Protein AF-F9P4G0-F1 (afdb_monomer_lite)

pLDDT: mean 71.14, std 19.95, range [36.34, 93.62]

Secondary structure (DSSP, 8-state):
-------EEEEEEEEE-TTS-HHHHHHHTTT-SEEEGGGS-HHHHHHHHHHHHTTSEEEEEEEEE---------PPP-HHHHHT----TT---PPPPPP----------

Structure (mmCIF, N/CA/C/O backbone):
data_AF-F9P4G0-F1
#
_entry.id   AF-F9P4G0-F1
#
loop_
_atom_site.group_PDB
_atom_site.id
_atom_site.type_symbol
_atom_site.label_atom_id
_atom_site.label_alt_id
_atom_site.label_comp_id
_atom_site.label_asym_id
_atom_site.label_entity_id
_atom_site.label_seq_id
_atom_site.pdbx_PDB_ins_code
_atom_site.Cartn_x
_atom_site.Cartn_y
_atom_site.Cartn_z
_atom_site.occupancy
_atom_site.B_iso_or_equiv
_atom_site.auth_seq_id
_atom_site.auth_comp_id
_atom_site.auth_asym_id
_atom_site.auth_atom_id
_atom_site.pdbx_PDB_model_num
ATOM 1 N N . MET A 1 1 ? 27.314 -17.590 -6.520 1.00 56.41 1 MET A N 1
ATOM 2 C CA . MET A 1 1 ? 26.247 -17.030 -5.659 1.00 56.41 1 MET A CA 1
ATOM 3 C C . MET A 1 1 ? 24.962 -17.003 -6.478 1.00 56.41 1 MET A C 1
ATOM 5 O O . MET A 1 1 ? 25.015 -16.484 -7.586 1.00 56.41 1 MET A O 1
ATOM 9 N N . LEU A 1 2 ? 23.862 -17.610 -6.012 1.00 43.97 2 LEU A N 1
ATOM 10 C CA . LEU A 1 2 ? 22.581 -17.554 -6.733 1.00 43.97 2 LEU A CA 1
ATOM 11 C C . LEU A 1 2 ? 21.945 -16.159 -6.570 1.00 43.97 2 LEU A C 1
ATOM 13 O O . LEU A 1 2 ? 21.868 -15.673 -5.439 1.00 43.97 2 LEU A O 1
ATOM 17 N N . PRO A 1 3 ? 21.461 -15.520 -7.648 1.00 54.59 3 PRO A N 1
ATOM 18 C CA . PRO A 1 3 ? 20.664 -14.307 -7.528 1.00 54.59 3 PRO A CA 1
ATOM 19 C C . PRO A 1 3 ? 19.316 -14.646 -6.874 1.00 54.59 3 PRO A C 1
ATOM 21 O O . PRO A 1 3 ? 18.627 -15.576 -7.292 1.00 54.59 3 PRO A O 1
ATOM 24 N N . ARG A 1 4 ? 18.946 -13.906 -5.823 1.00 51.16 4 ARG A N 1
ATOM 25 C CA . ARG A 1 4 ? 17.651 -14.033 -5.136 1.00 51.16 4 ARG A CA 1
ATOM 26 C C . ARG A 1 4 ? 16.533 -13.567 -6.076 1.00 51.16 4 ARG A C 1
ATOM 28 O O . ARG A 1 4 ? 16.276 -12.377 -6.172 1.00 51.16 4 ARG A O 1
ATOM 35 N N . PHE A 1 5 ? 15.872 -14.505 -6.747 1.00 52.03 5 PHE A N 1
ATOM 36 C CA . PHE A 1 5 ? 14.731 -14.267 -7.644 1.00 52.03 5 PHE A CA 1
ATOM 37 C C . PHE A 1 5 ? 13.371 -14.293 -6.913 1.00 52.03 5 PHE A C 1
ATOM 39 O O . PHE A 1 5 ? 12.393 -14.818 -7.431 1.00 52.03 5 PHE A O 1
ATOM 46 N N . LEU A 1 6 ? 13.278 -13.704 -5.715 1.00 54.38 6 LEU A N 1
ATOM 47 C CA . LEU A 1 6 ? 11.979 -13.262 -5.191 1.00 54.38 6 LEU A CA 1
ATOM 48 C C . LEU A 1 6 ? 11.827 -11.780 -5.538 1.00 54.38 6 LEU A C 1
ATOM 50 O O . LEU A 1 6 ? 12.108 -10.917 -4.714 1.00 54.38 6 LEU A O 1
ATOM 54 N N . ASN A 1 7 ? 11.422 -11.491 -6.775 1.00 55.41 7 ASN A N 1
ATOM 55 C CA . ASN A 1 7 ? 11.121 -10.124 -7.224 1.00 55.41 7 ASN A CA 1
ATOM 56 C C . ASN A 1 7 ? 9.680 -9.707 -6.871 1.00 55.41 7 ASN A C 1
ATOM 58 O O . ASN A 1 7 ? 9.129 -8.784 -7.462 1.00 55.41 7 ASN A O 1
ATOM 62 N N . SER A 1 8 ? 9.031 -10.388 -5.927 1.00 58.72 8 SER A N 1
ATOM 63 C CA . SER A 1 8 ? 7.752 -9.930 -5.392 1.00 58.72 8 SER A CA 1
ATOM 64 C C . SER A 1 8 ? 8.032 -8.830 -4.374 1.00 58.72 8 SER A C 1
ATOM 66 O O . SER A 1 8 ? 8.632 -9.082 -3.328 1.00 58.72 8 SER A O 1
ATOM 68 N N . SER A 1 9 ? 7.619 -7.603 -4.686 1.00 67.56 9 SER A N 1
ATOM 69 C CA . SER A 1 9 ? 7.613 -6.527 -3.701 1.00 67.56 9 SER A CA 1
ATOM 70 C C . SER A 1 9 ? 6.357 -6.668 -2.863 1.00 67.56 9 SER A C 1
ATOM 72 O O . SER A 1 9 ? 5.244 -6.614 -3.392 1.00 67.56 9 SER A O 1
ATOM 74 N N . TYR A 1 10 ? 6.547 -6.875 -1.567 1.00 74.75 10 TYR A N 1
ATOM 75 C CA . TYR A 1 10 ? 5.460 -6.934 -0.604 1.00 74.75 10 TYR A CA 1
ATOM 76 C C . TYR A 1 10 ? 5.247 -5.542 -0.038 1.00 74.75 10 TYR A C 1
ATOM 78 O O . TYR A 1 10 ? 6.151 -4.984 0.583 1.00 74.75 10 TYR A O 1
ATOM 86 N N . ASP A 1 11 ? 4.052 -5.009 -0.240 1.00 86.62 11 ASP A N 1
ATOM 87 C CA . ASP A 1 11 ? 3.609 -3.796 0.429 1.00 86.62 11 ASP A CA 1
ATOM 88 C C . ASP A 1 11 ? 2.352 -4.086 1.253 1.00 86.62 11 ASP A C 1
ATOM 90 O O . ASP A 1 11 ? 1.709 -5.133 1.114 1.00 86.62 11 ASP A O 1
ATOM 94 N N . LYS A 1 12 ? 2.033 -3.175 2.166 1.00 91.06 12 LYS A N 1
ATOM 95 C CA . LYS A 1 12 ? 0.835 -3.247 2.995 1.00 91.06 12 LYS A CA 1
ATOM 96 C C . LYS A 1 12 ? -0.122 -2.153 2.552 1.00 91.06 12 LYS A C 1
ATOM 98 O O . LYS A 1 12 ? 0.245 -0.979 2.564 1.00 91.06 12 LYS A O 1
ATOM 103 N N . ILE A 1 13 ? -1.340 -2.539 2.207 1.00 92.75 13 ILE A N 1
ATOM 104 C CA . ILE A 1 13 ? -2.434 -1.609 1.950 1.00 92.75 13 ILE A CA 1
ATOM 105 C C . ILE A 1 13 ? -3.204 -1.415 3.243 1.00 92.75 13 ILE A C 1
ATOM 107 O O . ILE A 1 13 ? -3.543 -2.368 3.947 1.00 92.75 13 ILE A O 1
ATOM 111 N N . LEU A 1 14 ? -3.436 -0.156 3.572 1.00 93.62 14 LEU A N 1
ATOM 112 C CA . LEU A 1 14 ? -4.225 0.263 4.710 1.00 93.62 14 LEU A CA 1
ATOM 113 C C . LEU A 1 14 ? -5.624 0.599 4.215 1.00 93.62 14 LEU A C 1
ATOM 115 O O . LEU A 1 14 ? -5.764 1.274 3.198 1.00 93.62 14 LEU A O 1
ATOM 119 N N . HIS A 1 15 ? -6.632 0.183 4.970 1.00 93.19 15 HIS A N 1
ATOM 120 C CA . HIS A 1 15 ? -8.033 0.516 4.741 1.00 93.19 15 HIS A CA 1
ATOM 121 C C . HIS A 1 15 ? -8.581 1.213 5.984 1.00 93.19 15 HIS A C 1
ATOM 123 O O . HIS A 1 15 ? -8.455 0.688 7.099 1.00 93.19 15 HIS A O 1
ATOM 129 N N . ALA A 1 16 ? -9.170 2.394 5.806 1.00 91.44 16 ALA A N 1
ATOM 130 C CA . ALA A 1 16 ? -9.821 3.111 6.896 1.00 91.44 16 ALA A CA 1
ATOM 131 C C . ALA A 1 16 ? -11.088 2.360 7.338 1.00 91.44 16 ALA A C 1
ATOM 133 O O . ALA A 1 16 ? -11.914 1.992 6.505 1.00 91.44 16 ALA A O 1
ATOM 134 N N . GLN A 1 17 ? -11.254 2.138 8.644 1.00 91.44 17 GLN A N 1
ATOM 135 C CA . GLN A 1 17 ? -12.497 1.587 9.190 1.00 91.44 17 GLN A CA 1
ATOM 136 C C . GLN A 1 17 ? -13.420 2.710 9.685 1.00 91.44 17 GLN A C 1
ATOM 138 O O . GLN A 1 17 ? -12.930 3.777 10.061 1.00 91.44 17 GLN A O 1
ATOM 143 N N . PRO A 1 18 ? -14.746 2.481 9.769 1.00 86.25 18 PRO A N 1
ATOM 144 C CA . PRO A 1 18 ? -15.702 3.477 10.267 1.00 86.25 18 PRO A CA 1
ATOM 145 C C . PRO A 1 18 ? -15.438 3.934 11.707 1.00 86.25 18 PRO A C 1
ATOM 147 O O . PRO A 1 18 ? -15.910 4.984 12.121 1.00 86.25 18 PRO A O 1
ATOM 150 N N . SER A 1 19 ? -14.698 3.138 12.484 1.00 88.31 19 SER A N 1
ATOM 151 C CA . SER A 1 19 ? -14.303 3.458 13.856 1.00 88.31 19 SER A CA 1
ATOM 152 C C . SER A 1 19 ? -13.087 4.390 13.950 1.00 88.31 19 SER A C 1
ATOM 154 O O . SER A 1 19 ? -12.640 4.683 15.057 1.00 88.31 19 SER A O 1
ATOM 156 N N . LEU A 1 20 ? -12.500 4.802 12.821 1.00 89.44 20 LEU A N 1
ATOM 157 C CA . LEU A 1 20 ? -11.376 5.732 12.785 1.00 89.44 20 LEU A CA 1
ATOM 158 C C . LEU A 1 20 ? -11.870 7.178 12.915 1.00 89.44 20 LEU A C 1
ATOM 160 O O . LEU A 1 20 ? -12.766 7.601 12.188 1.00 89.44 20 LEU A O 1
ATOM 164 N N . ASN A 1 21 ? -11.240 7.952 13.800 1.00 90.81 21 ASN A N 1
ATOM 165 C CA . ASN A 1 21 ? -11.538 9.376 13.947 1.00 90.81 21 ASN A CA 1
ATOM 166 C C . ASN A 1 21 ? -11.272 10.146 12.645 1.00 90.81 21 ASN A C 1
ATOM 168 O O . ASN A 1 21 ? -10.299 9.871 11.943 1.00 90.81 21 ASN A O 1
ATOM 172 N N . GLU A 1 22 ? -12.084 11.168 12.369 1.00 89.50 22 GLU A N 1
ATOM 173 C CA . GLU A 1 22 ? -11.969 11.968 11.142 1.00 89.50 22 GLU A CA 1
ATOM 174 C C . GLU A 1 22 ? -10.614 12.676 11.010 1.00 89.50 22 GLU A C 1
ATOM 176 O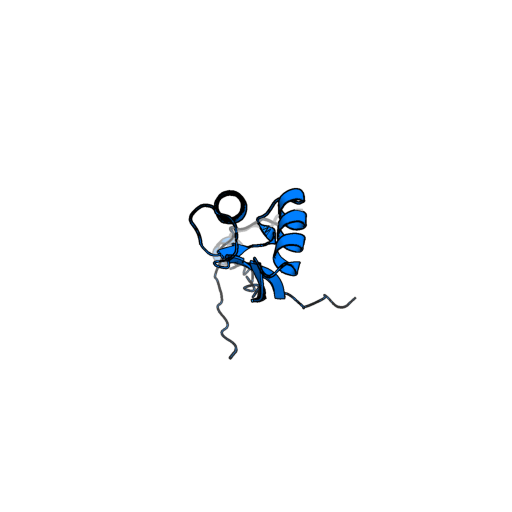 O . GLU A 1 22 ? -10.044 12.688 9.922 1.00 89.50 22 GLU A O 1
ATOM 181 N N . GLU A 1 23 ? -10.047 13.188 12.107 1.00 91.25 23 GLU A N 1
ATOM 182 C CA . GLU A 1 23 ? -8.711 13.807 12.111 1.00 91.25 23 GLU A CA 1
ATOM 183 C C . GLU A 1 23 ? -7.620 12.820 11.673 1.00 91.25 23 GLU A C 1
ATOM 185 O O . GLU A 1 23 ? -6.774 13.134 10.835 1.00 91.25 23 GLU A O 1
ATOM 190 N N . ASP A 1 24 ? -7.663 11.598 12.209 1.00 90.25 24 ASP A N 1
ATOM 191 C CA . ASP A 1 24 ? -6.709 10.543 11.872 1.00 90.25 24 ASP A CA 1
ATOM 192 C C . ASP A 1 24 ? -6.929 10.035 10.447 1.00 90.25 24 ASP A C 1
ATOM 194 O O . ASP A 1 24 ? -5.961 9.744 9.741 1.00 90.25 24 ASP A O 1
ATOM 198 N N . ARG A 1 25 ? -8.186 9.983 9.997 1.00 90.94 25 ARG A N 1
ATOM 199 C CA . ARG A 1 25 ? -8.539 9.636 8.621 1.00 90.94 25 ARG A CA 1
ATOM 200 C C . ARG A 1 25 ? -7.961 10.650 7.636 1.00 90.94 25 ARG A C 1
ATOM 202 O O . ARG A 1 25 ? -7.266 10.246 6.710 1.00 90.94 25 ARG A O 1
ATOM 209 N N . LEU A 1 26 ? -8.170 11.944 7.866 1.00 91.69 26 LEU A N 1
ATOM 210 C CA . LEU A 1 26 ? -7.615 13.020 7.039 1.00 91.69 26 LEU A CA 1
ATOM 211 C C . LEU A 1 26 ? -6.083 13.028 7.054 1.00 91.69 26 LEU A C 1
ATOM 213 O O . LEU A 1 26 ? -5.461 13.233 6.016 1.00 91.69 26 LEU A O 1
ATOM 217 N N . LEU A 1 27 ? -5.461 12.760 8.202 1.00 91.44 27 LEU A N 1
ATOM 218 C CA . LEU A 1 27 ? -4.004 12.745 8.317 1.00 91.44 27 LEU A CA 1
ATOM 219 C C . LEU A 1 27 ? -3.358 11.558 7.583 1.00 91.44 27 LEU A C 1
ATOM 221 O O . LEU A 1 27 ? -2.295 11.707 6.986 1.00 91.44 27 LEU A O 1
ATOM 225 N N . ILE A 1 28 ? -3.965 10.370 7.661 1.00 90.00 28 ILE A N 1
ATOM 226 C CA . ILE A 1 28 ? -3.376 9.122 7.147 1.00 90.00 28 ILE A CA 1
ATOM 227 C C . ILE A 1 28 ? -3.797 8.861 5.698 1.00 90.00 28 ILE A C 1
ATOM 229 O O . ILE A 1 28 ? -2.976 8.421 4.892 1.00 90.00 28 ILE A O 1
ATOM 233 N N . PHE A 1 29 ? -5.060 9.130 5.373 1.00 91.12 29 PHE A N 1
ATOM 234 C CA . PHE A 1 29 ? -5.672 8.806 4.087 1.00 91.12 29 PHE A CA 1
ATOM 235 C C . PHE A 1 29 ? -6.093 10.048 3.284 1.00 91.12 29 PHE A C 1
ATOM 237 O O . PHE A 1 29 ? -6.304 9.959 2.078 1.00 91.12 29 PHE A O 1
ATOM 244 N N . GLY A 1 30 ? -6.195 11.228 3.901 1.00 88.69 30 GLY A N 1
ATOM 245 C CA . GLY A 1 30 ? -6.654 12.434 3.211 1.00 88.69 30 GLY A CA 1
ATOM 246 C C . GLY A 1 30 ? -8.075 12.259 2.677 1.00 88.69 30 GLY A C 1
ATOM 247 O O . GLY A 1 30 ? -9.012 12.084 3.451 1.00 88.69 30 GLY A O 1
ATOM 248 N N . ASN A 1 31 ? -8.213 12.295 1.350 1.00 87.19 31 ASN A N 1
ATOM 249 C CA . ASN A 1 31 ? -9.492 12.137 0.648 1.00 87.19 31 ASN A CA 1
ATOM 250 C C . ASN A 1 31 ? -9.685 10.747 0.017 1.00 87.19 31 ASN A C 1
ATOM 252 O O . ASN A 1 31 ? -10.678 10.537 -0.677 1.00 87.19 31 ASN A O 1
ATOM 256 N N . VAL A 1 32 ? -8.737 9.824 0.193 1.00 87.94 32 VAL A N 1
ATOM 257 C CA . VAL A 1 32 ? -8.856 8.443 -0.296 1.00 87.94 32 VAL A CA 1
ATOM 258 C C . VAL A 1 32 ? -9.232 7.507 0.850 1.00 87.94 32 VAL A C 1
ATOM 260 O O . VAL A 1 32 ? -9.041 7.841 2.012 1.00 87.94 32 VAL A O 1
ATOM 263 N N . ASP A 1 33 ? -9.783 6.334 0.544 1.00 84.62 33 ASP A N 1
ATOM 264 C CA . ASP A 1 33 ? -10.147 5.340 1.570 1.00 84.62 33 ASP A CA 1
ATOM 265 C C . ASP A 1 33 ? -9.036 4.306 1.819 1.00 84.62 33 ASP A C 1
ATOM 267 O O . ASP A 1 33 ? -9.072 3.554 2.798 1.00 84.62 33 ASP A O 1
ATOM 271 N N . GLN A 1 34 ? -8.032 4.282 0.937 1.00 90.12 34 GLN A N 1
ATOM 272 C CA . GLN A 1 34 ? -6.914 3.348 0.965 1.00 90.12 34 GLN A CA 1
ATOM 273 C C . GLN A 1 34 ? -5.587 4.070 0.777 1.00 90.12 34 GLN A C 1
ATOM 275 O O . GLN A 1 34 ? -5.495 5.030 0.016 1.00 90.12 34 GLN A O 1
ATOM 280 N N . GLN A 1 35 ? -4.554 3.582 1.457 1.00 91.94 35 GLN A N 1
ATOM 281 C CA . GLN A 1 35 ? -3.216 4.166 1.417 1.00 91.94 35 GLN A CA 1
ATOM 282 C C . GLN A 1 35 ? -2.161 3.064 1.534 1.00 91.94 35 GLN A C 1
ATOM 284 O O . GLN A 1 35 ? -2.306 2.125 2.320 1.00 91.94 35 GLN A O 1
ATOM 289 N N . HIS A 1 36 ? -1.065 3.198 0.791 1.00 91.88 36 HIS A N 1
ATOM 290 C CA . HIS A 1 36 ? 0.100 2.332 0.949 1.00 91.88 36 HIS A CA 1
ATOM 291 C C . HIS A 1 36 ? 0.865 2.673 2.231 1.00 91.88 36 HIS A C 1
ATOM 293 O O . HIS A 1 36 ? 1.187 3.831 2.495 1.00 91.88 36 HIS A O 1
ATOM 299 N N . PHE A 1 37 ? 1.231 1.655 3.009 1.00 89.81 37 PHE A N 1
ATOM 300 C CA . PHE A 1 37 ? 2.045 1.831 4.212 1.00 89.81 37 PHE A CA 1
ATOM 301 C C . PHE A 1 37 ? 3.436 2.390 3.888 1.00 89.81 37 PHE A C 1
ATOM 303 O O . PHE A 1 37 ? 3.970 3.196 4.648 1.00 89.81 37 PHE A O 1
ATOM 310 N N . SER A 1 38 ? 4.006 1.992 2.746 1.00 87.62 38 SER A N 1
ATOM 311 C CA . SER A 1 38 ? 5.292 2.489 2.248 1.00 87.62 38 SER A CA 1
ATOM 312 C C . SER A 1 38 ? 5.292 3.987 1.918 1.00 87.62 38 SER A C 1
ATOM 314 O O . SER A 1 38 ? 6.352 4.610 1.951 1.00 87.62 38 SER A O 1
ATOM 316 N N . SER A 1 39 ? 4.125 4.577 1.641 1.00 89.19 39 SER A N 1
ATOM 317 C CA . SER A 1 39 ? 3.978 6.007 1.345 1.00 89.19 39 SER A CA 1
ATOM 318 C C . SER A 1 39 ? 3.930 6.890 2.595 1.00 89.19 39 SER A C 1
ATOM 320 O O . SER A 1 39 ? 4.015 8.109 2.473 1.00 89.19 39 SER A O 1
ATOM 322 N N . LEU A 1 40 ? 3.782 6.305 3.787 1.00 90.69 40 LEU A N 1
ATOM 323 C CA . LEU A 1 40 ? 3.681 7.046 5.042 1.00 90.69 40 LEU A CA 1
ATOM 324 C C . LEU A 1 40 ? 5.049 7.315 5.665 1.00 90.69 40 LEU A C 1
ATOM 326 O O . LEU A 1 40 ? 5.940 6.464 5.637 1.00 90.69 40 LEU A O 1
ATOM 330 N N . ASP A 1 41 ? 5.166 8.459 6.337 1.00 91.88 41 ASP A N 1
ATOM 331 C CA . ASP A 1 41 ? 6.332 8.787 7.154 1.00 91.88 41 ASP A CA 1
ATOM 332 C C . ASP A 1 41 ? 6.455 7.881 8.384 1.00 91.88 41 ASP A C 1
ATOM 334 O O . ASP A 1 41 ? 5.471 7.328 8.878 1.00 91.88 41 ASP A O 1
ATOM 338 N N . LYS A 1 42 ? 7.666 7.752 8.936 1.00 90.44 42 LYS A N 1
ATOM 339 C CA . LYS A 1 42 ? 7.947 6.823 10.052 1.00 90.44 42 LYS A CA 1
ATOM 340 C C . LYS A 1 42 ? 7.076 7.063 11.290 1.00 90.44 42 LYS A C 1
ATOM 342 O O . LYS A 1 42 ? 6.681 6.106 11.957 1.00 90.44 42 LYS A O 1
ATOM 347 N N . GLU A 1 43 ? 6.761 8.318 11.596 1.00 91.25 43 GLU A N 1
ATOM 348 C CA . GLU A 1 43 ? 5.881 8.667 12.717 1.00 91.25 43 GLU A CA 1
ATOM 349 C C . GLU A 1 43 ? 4.439 8.203 12.465 1.00 91.25 43 GLU A C 1
ATOM 351 O O . GLU A 1 43 ? 3.813 7.578 13.328 1.00 91.25 43 GLU A O 1
ATOM 356 N N . LEU A 1 44 ? 3.938 8.423 11.246 1.00 91.12 44 LEU A N 1
ATOM 357 C CA . LEU A 1 44 ? 2.619 7.959 10.819 1.00 91.12 44 LEU A CA 1
ATOM 358 C C . LEU A 1 44 ? 2.554 6.435 10.756 1.00 91.12 44 LEU A C 1
ATOM 360 O O . LEU A 1 44 ? 1.569 5.856 11.204 1.00 91.12 44 LEU A O 1
ATOM 364 N N . GLN A 1 45 ? 3.615 5.770 10.301 1.00 92.00 45 GLN A N 1
ATOM 365 C CA . GLN A 1 45 ? 3.717 4.312 10.317 1.00 92.00 45 GLN A CA 1
ATOM 366 C C . GLN A 1 45 ? 3.536 3.756 11.736 1.00 92.00 45 GLN A C 1
ATOM 368 O O . GLN A 1 45 ? 2.751 2.827 11.939 1.00 92.00 45 GLN A O 1
ATOM 373 N N . ALA A 1 46 ? 4.195 4.344 12.740 1.00 92.56 46 ALA A N 1
ATOM 374 C CA . ALA A 1 46 ? 4.028 3.933 14.134 1.00 92.56 46 ALA A CA 1
ATOM 375 C C . ALA A 1 46 ? 2.586 4.147 14.631 1.00 92.56 46 ALA A C 1
ATOM 377 O O . ALA A 1 46 ? 2.011 3.263 15.278 1.00 92.56 46 ALA A O 1
ATOM 378 N N . LYS A 1 47 ? 1.973 5.288 14.284 1.00 92.19 47 LYS A N 1
ATOM 379 C CA . LYS A 1 47 ? 0.579 5.602 14.631 1.00 92.19 47 LYS A CA 1
ATOM 380 C C . LYS A 1 47 ? -0.401 4.614 13.994 1.00 92.19 47 LYS A C 1
ATOM 382 O O . LYS A 1 47 ? -1.243 4.058 14.698 1.00 92.19 47 LYS A O 1
ATOM 387 N N . VAL A 1 48 ? -0.243 4.324 12.705 1.00 92.31 48 VAL A N 1
ATOM 388 C CA . VAL A 1 48 ? -1.050 3.341 11.971 1.00 92.31 48 VAL A CA 1
ATOM 389 C C . VAL A 1 48 ? -0.928 1.959 12.592 1.00 92.31 48 VAL A C 1
ATOM 391 O O . VAL A 1 48 ? -1.941 1.291 12.776 1.00 92.31 48 VAL A O 1
ATOM 394 N N . MET A 1 49 ? 0.274 1.521 12.975 1.00 92.88 49 MET A N 1
ATOM 395 C CA . MET A 1 49 ? 0.441 0.221 13.634 1.00 92.88 49 MET A CA 1
ATOM 396 C C . MET A 1 49 ? -0.317 0.148 14.965 1.00 92.88 49 MET A C 1
ATOM 398 O O . MET A 1 49 ? -0.883 -0.897 15.289 1.00 92.88 49 MET A O 1
ATOM 402 N N . ARG A 1 50 ? -0.388 1.251 15.722 1.00 92.62 50 ARG A N 1
ATOM 403 C CA . ARG A 1 50 ? -1.206 1.330 16.941 1.00 92.62 50 ARG A CA 1
ATOM 404 C C . ARG A 1 50 ? -2.704 1.272 16.629 1.00 92.62 50 ARG A C 1
ATOM 406 O O . ARG A 1 50 ? -3.408 0.492 17.261 1.00 92.62 50 ARG A O 1
ATOM 413 N N . LEU A 1 51 ? -3.166 2.033 15.639 1.00 92.25 51 LEU A N 1
ATOM 414 C CA . LEU A 1 51 ? -4.573 2.065 15.213 1.00 92.25 51 LEU A CA 1
ATOM 415 C C . LEU A 1 51 ? -5.033 0.725 14.620 1.00 92.25 51 LEU A C 1
ATOM 417 O O . LEU A 1 51 ? -6.154 0.288 14.860 1.00 92.25 51 LEU A O 1
ATOM 421 N N . THR A 1 52 ? -4.137 0.024 13.925 1.00 91.88 52 THR A N 1
ATOM 422 C CA . THR A 1 52 ? -4.380 -1.329 13.403 1.00 91.88 52 THR A CA 1
ATOM 423 C C . THR A 1 52 ? -4.608 -2.317 14.547 1.00 91.88 52 THR A C 1
ATOM 425 O O . THR A 1 52 ? -5.542 -3.110 14.506 1.00 91.88 52 THR A O 1
ATOM 428 N N . ARG A 1 53 ? -3.810 -2.239 15.624 1.00 90.25 53 ARG A N 1
ATOM 429 C CA . ARG A 1 53 ? -4.008 -3.072 16.828 1.00 90.25 53 ARG A CA 1
ATOM 430 C C . ARG A 1 53 ? -5.321 -2.772 17.553 1.00 90.25 53 ARG A C 1
ATOM 432 O O . ARG A 1 53 ? -5.855 -3.654 18.211 1.00 90.25 53 ARG A O 1
ATOM 439 N N . GLN A 1 54 ? -5.816 -1.543 17.441 1.00 90.56 54 GLN A N 1
ATOM 440 C CA . GLN A 1 54 ? -7.107 -1.118 17.990 1.00 90.56 54 GLN A CA 1
ATOM 441 C C . GLN A 1 54 ? -8.291 -1.493 17.082 1.00 90.56 54 GLN A C 1
ATOM 443 O O . GLN A 1 54 ? -9.434 -1.282 17.470 1.00 90.56 54 GLN A O 1
ATOM 448 N N . GLY A 1 55 ? -8.036 -2.035 15.885 1.00 89.88 55 GLY A N 1
ATOM 449 C CA . GLY A 1 55 ? -9.069 -2.385 14.906 1.00 89.88 55 GLY A CA 1
ATOM 450 C C . GLY A 1 55 ? -9.619 -1.200 14.106 1.00 89.88 55 GLY A C 1
ATOM 451 O O . GLY A 1 55 ? -10.520 -1.390 13.299 1.00 89.88 55 GLY A O 1
ATOM 452 N N . ALA A 1 56 ? -9.072 0.008 14.282 1.00 91.06 56 ALA A N 1
ATOM 453 C CA . ALA A 1 56 ? -9.513 1.209 13.565 1.00 91.06 56 ALA A CA 1
ATOM 454 C C . ALA A 1 56 ? -8.958 1.310 12.133 1.00 91.06 56 ALA A C 1
ATOM 456 O O . ALA A 1 56 ? -9.425 2.118 11.334 1.00 91.06 56 ALA A O 1
ATOM 457 N N . ILE A 1 57 ? -7.953 0.501 11.802 1.00 92.62 57 ILE A N 1
ATOM 458 C CA . ILE A 1 57 ? -7.402 0.384 10.451 1.00 92.62 57 ILE A CA 1
ATOM 459 C C . ILE A 1 57 ? -7.260 -1.097 10.137 1.00 92.62 57 ILE A C 1
ATOM 461 O O . ILE A 1 57 ? -6.723 -1.858 10.944 1.00 92.62 57 ILE A O 1
ATOM 465 N N . GLN A 1 58 ? -7.717 -1.502 8.957 1.00 93.00 58 GLN A N 1
ATOM 466 C CA . GLN A 1 58 ? -7.474 -2.842 8.447 1.00 93.00 58 GLN A CA 1
ATOM 467 C C . GLN A 1 58 ? -6.225 -2.840 7.572 1.00 93.00 58 GLN A C 1
ATOM 469 O O . GLN A 1 58 ? -6.012 -1.937 6.765 1.00 93.00 58 GLN A O 1
ATOM 474 N N . LEU A 1 59 ? -5.393 -3.862 7.752 1.00 92.31 59 LEU A N 1
ATOM 475 C CA . LEU A 1 59 ? -4.141 -4.018 7.032 1.00 92.31 59 LEU A CA 1
ATOM 476 C C . LEU A 1 59 ? -4.212 -5.246 6.132 1.00 92.31 59 LEU A C 1
ATOM 478 O O . LEU A 1 59 ? -4.459 -6.355 6.605 1.00 92.31 59 LEU A O 1
ATOM 482 N N . GLU A 1 60 ? -3.954 -5.041 4.850 1.00 91.44 60 GLU A N 1
ATOM 483 C CA . GLU A 1 60 ? -3.921 -6.079 3.830 1.00 91.44 60 GLU A CA 1
ATOM 484 C C . GLU A 1 60 ? -2.513 -6.196 3.246 1.00 91.44 60 GLU A C 1
ATOM 486 O O . GLU A 1 60 ? -1.825 -5.199 3.029 1.00 91.44 60 GLU A O 1
ATOM 491 N N . TYR A 1 61 ? -2.064 -7.426 3.007 1.00 89.69 61 TYR A N 1
ATOM 492 C CA . TYR A 1 61 ? -0.768 -7.684 2.391 1.00 89.69 61 TYR A CA 1
ATOM 493 C C . TYR A 1 61 ? -0.946 -7.843 0.887 1.00 89.69 61 TYR A C 1
ATOM 495 O O . TYR A 1 61 ? -1.557 -8.813 0.442 1.00 89.69 61 TYR A O 1
ATOM 503 N N . GLN A 1 62 ? -0.363 -6.929 0.114 1.00 84.00 62 GLN A N 1
ATOM 504 C CA . GLN A 1 62 ? -0.391 -6.991 -1.339 1.00 84.00 62 GLN A CA 1
ATOM 505 C C . GLN A 1 62 ? 0.993 -7.353 -1.874 1.00 84.00 62 GLN A C 1
ATOM 507 O O . GLN A 1 62 ? 1.991 -6.672 -1.628 1.00 84.00 62 GLN A O 1
ATOM 512 N N . ALA A 1 63 ? 1.048 -8.450 -2.625 1.00 80.69 63 ALA A N 1
ATOM 513 C CA . ALA A 1 63 ? 2.225 -8.815 -3.392 1.00 80.69 63 ALA A CA 1
ATOM 514 C C . ALA A 1 63 ? 2.108 -8.208 -4.791 1.00 80.69 63 ALA A C 1
ATOM 516 O O . ALA A 1 63 ? 1.167 -8.499 -5.529 1.00 80.69 63 ALA A O 1
ATOM 517 N N . THR A 1 64 ? 3.086 -7.390 -5.161 1.00 70.50 64 THR A N 1
ATOM 518 C CA . THR A 1 64 ? 3.216 -6.879 -6.526 1.00 70.50 64 THR A CA 1
ATOM 519 C C . THR A 1 64 ? 4.343 -7.639 -7.201 1.00 70.50 64 THR A C 1
ATOM 521 O O . THR A 1 64 ? 5.489 -7.607 -6.742 1.00 70.50 64 THR A O 1
ATOM 524 N N . ASP A 1 65 ? 4.019 -8.357 -8.272 1.00 68.38 65 ASP A N 1
ATOM 525 C CA . ASP A 1 65 ? 5.020 -9.050 -9.074 1.00 68.38 65 ASP A CA 1
ATOM 526 C C . ASP A 1 65 ? 5.821 -8.018 -9.872 1.00 68.38 65 ASP A C 1
A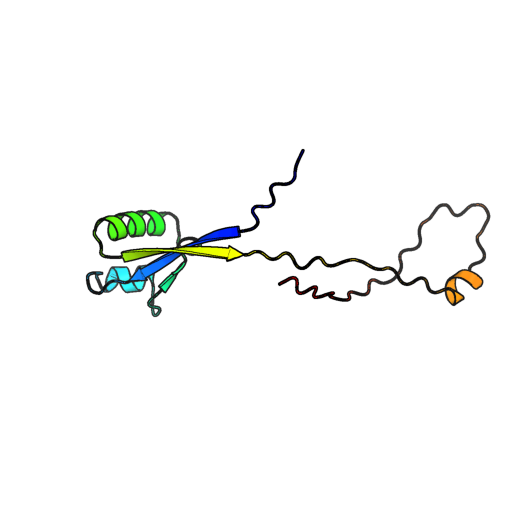TOM 528 O O . ASP A 1 65 ? 5.304 -7.400 -10.807 1.00 68.38 65 ASP A O 1
ATOM 532 N N . GLN A 1 66 ? 7.088 -7.804 -9.507 1.00 59.28 66 GLN A N 1
ATOM 533 C CA . GLN A 1 66 ? 7.995 -7.032 -10.348 1.00 59.28 66 GLN A CA 1
ATOM 534 C C . GLN A 1 66 ? 8.463 -7.936 -11.488 1.00 59.28 66 GLN A C 1
ATOM 536 O O . GLN A 1 66 ? 9.593 -8.439 -11.506 1.00 59.28 66 GLN A O 1
ATOM 541 N N . LYS A 1 67 ? 7.585 -8.137 -12.475 1.00 62.91 67 LYS A N 1
ATOM 542 C CA . LYS A 1 67 ? 7.971 -8.727 -13.756 1.00 62.91 67 LYS A CA 1
ATOM 543 C C . LYS A 1 67 ? 8.972 -7.787 -14.417 1.00 62.91 67 LYS A C 1
ATOM 545 O O . LYS A 1 67 ? 8.602 -6.827 -15.088 1.00 62.91 67 LYS A O 1
ATOM 550 N N . HIS A 1 68 ? 10.261 -8.051 -14.226 1.00 56.78 68 HIS A N 1
ATOM 551 C CA . HIS A 1 68 ? 11.298 -7.399 -15.010 1.00 56.78 68 HIS A CA 1
ATOM 552 C C . HIS A 1 68 ? 11.099 -7.798 -16.476 1.00 56.78 68 HIS A C 1
ATOM 554 O O . HIS A 1 68 ? 11.419 -8.922 -16.869 1.00 56.78 68 HIS A O 1
ATOM 560 N N . ILE A 1 69 ? 10.585 -6.877 -17.296 1.00 58.09 69 ILE A N 1
ATOM 561 C CA . ILE A 1 69 ? 10.619 -7.023 -18.751 1.00 58.09 69 ILE A CA 1
ATOM 562 C C . ILE A 1 69 ? 12.096 -7.101 -19.141 1.00 58.09 69 ILE A C 1
ATOM 564 O O . ILE A 1 69 ? 12.841 -6.122 -19.033 1.00 58.09 69 ILE A O 1
ATOM 568 N N . LYS A 1 70 ? 12.539 -8.285 -19.574 1.00 56.28 70 LYS A N 1
ATOM 569 C CA . LYS A 1 70 ? 13.902 -8.491 -20.064 1.00 56.28 70 LYS A CA 1
ATOM 570 C C . LYS A 1 70 ? 14.071 -7.684 -21.351 1.00 56.28 70 LYS A C 1
ATOM 572 O O . LYS A 1 70 ? 13.640 -8.097 -22.421 1.00 56.28 70 LYS A O 1
ATOM 577 N N . THR A 1 71 ? 14.688 -6.511 -21.245 1.00 54.19 71 THR A N 1
ATOM 578 C CA . THR A 1 71 ? 15.080 -5.729 -22.421 1.00 54.19 71 THR A CA 1
ATOM 579 C C . THR A 1 71 ? 16.392 -6.289 -22.953 1.00 54.19 71 THR A C 1
ATOM 581 O O . THR A 1 71 ? 17.452 -6.073 -22.367 1.00 54.19 71 THR A O 1
ATOM 584 N N . GLU A 1 72 ? 16.333 -7.027 -24.05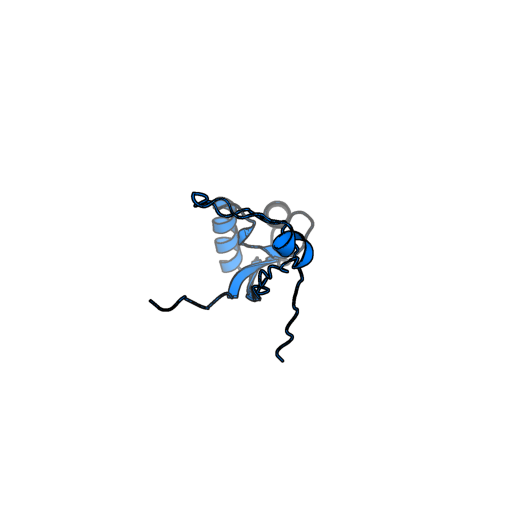5 1.00 57.00 72 GLU A N 1
ATOM 585 C CA . GLU A 1 72 ? 17.525 -7.533 -24.730 1.00 57.00 72 GLU A CA 1
ATOM 586 C C . GLU A 1 72 ? 18.080 -6.466 -25.688 1.00 57.00 72 GLU A C 1
ATOM 588 O O . GLU A 1 72 ? 17.351 -5.894 -26.501 1.00 57.00 72 GLU A O 1
ATOM 593 N N . LYS A 1 73 ? 19.377 -6.152 -25.571 1.00 48.91 73 LYS A N 1
ATOM 594 C CA . LYS A 1 73 ? 20.054 -5.162 -26.420 1.00 48.91 73 LYS A CA 1
ATOM 595 C C . LYS A 1 73 ? 20.607 -5.857 -27.659 1.00 48.91 73 LYS A C 1
ATOM 597 O O . LYS A 1 73 ? 21.565 -6.614 -27.553 1.00 48.91 73 LYS A O 1
ATOM 602 N N . TRP A 1 74 ? 20.048 -5.549 -28.824 1.00 49.88 74 TRP A N 1
ATOM 603 C CA . TRP A 1 74 ? 20.543 -6.052 -30.104 1.00 49.88 74 TRP A CA 1
ATOM 604 C C . TRP A 1 74 ? 21.274 -4.947 -30.864 1.00 49.88 74 TRP A C 1
ATOM 606 O O . TRP A 1 74 ? 20.777 -3.827 -30.983 1.00 49.88 74 TRP A O 1
ATOM 616 N N . TYR A 1 75 ? 22.450 -5.274 -31.398 1.00 60.69 75 T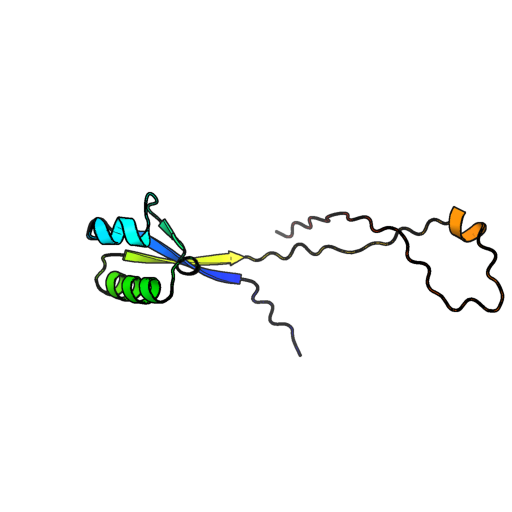YR A N 1
ATOM 617 C CA . TYR A 1 75 ? 23.187 -4.413 -32.319 1.00 60.69 75 TYR A CA 1
ATOM 618 C C . TYR A 1 75 ? 22.946 -4.919 -33.740 1.00 60.69 75 TYR A C 1
ATOM 620 O O . TYR A 1 75 ? 23.283 -6.060 -34.051 1.00 60.69 75 TYR A O 1
ATOM 628 N N . ARG A 1 76 ? 22.361 -4.086 -34.608 1.00 55.75 76 ARG A N 1
ATOM 629 C CA . ARG A 1 76 ? 22.308 -4.381 -36.042 1.00 55.75 76 ARG A CA 1
ATOM 630 C C . ARG A 1 76 ? 23.590 -3.866 -36.678 1.00 55.75 76 ARG A C 1
ATOM 632 O O . ARG A 1 76 ? 23.888 -2.678 -36.597 1.00 55.75 76 ARG A O 1
ATOM 639 N N . VAL A 1 77 ? 24.343 -4.778 -37.274 1.00 58.62 77 VAL A N 1
ATOM 640 C CA . VAL A 1 77 ? 25.555 -4.453 -38.015 1.00 58.62 77 VAL A CA 1
ATOM 641 C C . VAL A 1 77 ? 25.150 -3.917 -39.386 1.00 58.62 77 VAL A C 1
ATOM 643 O O . VAL A 1 77 ? 24.454 -4.598 -40.139 1.00 58.62 77 VAL A O 1
ATOM 646 N N . ASP A 1 78 ? 25.554 -2.687 -39.688 1.00 67.06 78 ASP A N 1
ATOM 647 C CA . ASP A 1 78 ? 25.438 -2.120 -41.028 1.00 67.06 78 ASP A CA 1
ATOM 648 C C . ASP A 1 78 ? 26.636 -2.589 -41.868 1.00 67.06 78 ASP A C 1
ATOM 650 O O . ASP A 1 78 ? 27.778 -2.165 -41.663 1.00 67.06 78 ASP A O 1
ATOM 654 N N . HIS A 1 79 ? 26.376 -3.541 -42.763 1.00 60.56 79 HIS A N 1
ATOM 655 C CA . HIS A 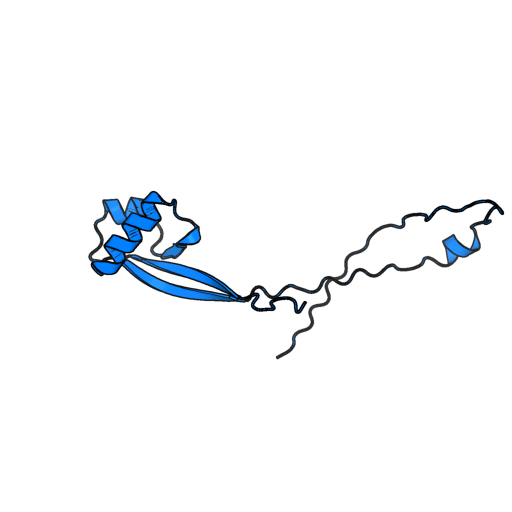1 79 ? 27.402 -4.169 -43.591 1.00 60.56 79 HIS A CA 1
ATOM 656 C C . HIS A 1 79 ? 27.936 -3.243 -44.692 1.00 60.56 79 HIS A C 1
ATOM 658 O O . HIS A 1 79 ? 29.081 -3.419 -45.109 1.00 60.56 79 HIS A O 1
ATOM 664 N N . GLU A 1 80 ? 27.168 -2.239 -45.126 1.00 62.59 80 GLU A N 1
ATOM 665 C CA . GLU A 1 80 ? 27.619 -1.290 -46.152 1.00 62.59 80 GLU A CA 1
ATOM 666 C C . GLU A 1 80 ? 28.676 -0.340 -45.583 1.00 62.59 80 GLU A C 1
ATOM 668 O O . GLU A 1 80 ? 29.719 -0.110 -46.199 1.00 62.59 80 GLU A O 1
ATOM 673 N N . VAL A 1 81 ? 28.467 0.114 -44.343 1.00 61.53 81 VAL A N 1
ATOM 674 C CA . VAL A 1 81 ? 29.441 0.929 -43.603 1.00 61.53 81 VAL A CA 1
ATOM 675 C C . VAL A 1 81 ? 30.718 0.134 -43.309 1.00 61.53 81 VAL A C 1
ATOM 677 O O . VAL A 1 81 ? 31.816 0.682 -43.393 1.00 61.53 81 VAL A O 1
ATOM 680 N N . LEU A 1 82 ? 30.612 -1.164 -43.002 1.00 57.81 82 LEU A N 1
ATOM 681 C CA . LEU A 1 82 ? 31.780 -2.026 -42.781 1.00 57.81 82 LEU A CA 1
ATOM 682 C C . LEU A 1 82 ? 32.636 -2.221 -44.037 1.00 57.81 82 LEU A C 1
ATOM 684 O O . LEU A 1 82 ? 33.859 -2.254 -43.925 1.00 57.81 82 LEU A O 1
ATOM 688 N N . GLY A 1 83 ? 32.014 -2.335 -45.214 1.00 59.62 83 GLY A N 1
ATOM 689 C CA . GLY A 1 83 ? 32.728 -2.537 -46.479 1.00 59.62 83 GLY A CA 1
ATOM 690 C C . GLY A 1 83 ? 33.543 -1.321 -46.931 1.00 59.62 83 GLY A C 1
ATOM 691 O O . GLY A 1 83 ? 34.560 -1.478 -47.601 1.00 59.62 83 GLY A O 1
ATOM 692 N N . GLN A 1 84 ? 33.136 -0.112 -46.535 1.00 61.69 84 GLN A N 1
ATOM 693 C CA . GLN A 1 84 ? 33.803 1.145 -46.908 1.00 61.69 84 GLN A CA 1
ATOM 694 C C . GLN A 1 84 ? 34.885 1.589 -45.908 1.00 61.69 84 GLN A C 1
ATOM 696 O O . GLN A 1 84 ? 35.600 2.567 -46.140 1.00 61.69 84 GLN A O 1
ATOM 701 N N . LEU A 1 85 ? 35.026 0.889 -44.779 1.00 56.59 85 LEU A N 1
ATOM 702 C CA . LEU A 1 85 ? 35.993 1.227 -43.742 1.00 56.59 85 LEU A CA 1
ATOM 703 C C . LEU A 1 85 ? 37.373 0.639 -44.078 1.00 56.59 85 LEU A C 1
ATOM 705 O O . LEU A 1 85 ? 37.666 -0.521 -43.798 1.00 56.59 85 LEU A O 1
ATOM 709 N N . VAL A 1 86 ? 38.269 1.469 -44.618 1.00 57.09 86 VAL A N 1
ATOM 710 C CA . VAL A 1 86 ? 39.697 1.128 -44.712 1.00 57.09 86 VAL A CA 1
ATOM 711 C C . VAL A 1 86 ? 40.262 1.068 -43.292 1.00 57.09 86 VAL A C 1
ATOM 713 O O . VAL A 1 86 ? 40.338 2.089 -42.609 1.00 57.09 86 VAL A O 1
ATOM 716 N N . ILE A 1 87 ? 40.618 -0.129 -42.820 1.00 56.38 87 ILE A N 1
ATOM 717 C CA . ILE A 1 87 ? 41.208 -0.350 -41.493 1.00 56.38 87 ILE A CA 1
ATOM 718 C C . ILE A 1 87 ? 42.701 0.005 -41.575 1.00 56.38 87 ILE A C 1
ATOM 720 O O . ILE A 1 87 ? 43.468 -0.755 -42.168 1.00 56.38 87 ILE A O 1
ATOM 724 N N . PRO A 1 88 ? 43.170 1.130 -41.001 1.00 55.28 88 PRO A N 1
ATOM 725 C CA . PRO A 1 88 ? 44.599 1.394 -40.959 1.00 55.28 88 PRO A CA 1
ATOM 726 C C . PRO A 1 88 ? 45.261 0.416 -39.982 1.00 55.28 88 PRO A C 1
ATOM 728 O O . PRO A 1 88 ? 44.720 0.131 -38.910 1.00 55.28 88 PRO A O 1
ATOM 731 N N . ASN A 1 89 ? 46.476 -0.030 -40.314 1.00 55.16 89 ASN A N 1
ATOM 732 C CA . ASN A 1 89 ? 47.249 -1.084 -39.632 1.00 55.16 89 ASN A CA 1
ATOM 733 C C . ASN A 1 89 ? 47.558 -0.827 -38.132 1.00 55.16 89 ASN A C 1
ATOM 735 O O . ASN A 1 89 ? 48.241 -1.612 -37.482 1.00 55.16 89 ASN A O 1
ATOM 739 N N . ARG A 1 90 ? 47.080 0.292 -37.567 1.00 54.81 90 ARG A N 1
ATOM 740 C CA . ARG A 1 90 ? 47.322 0.742 -36.188 1.00 54.81 90 ARG A CA 1
ATOM 741 C C . ARG A 1 90 ? 46.049 1.057 -35.388 1.00 54.81 90 ARG A C 1
ATOM 743 O O . ARG A 1 90 ? 46.144 1.626 -34.302 1.00 54.81 90 ARG A O 1
ATOM 750 N N . ALA A 1 91 ? 44.853 0.744 -35.886 1.00 47.53 91 ALA A N 1
ATOM 751 C CA . ALA A 1 91 ? 43.614 1.077 -35.180 1.00 47.53 91 ALA A CA 1
ATOM 752 C C . ALA A 1 91 ? 43.199 -0.005 -34.164 1.00 47.53 91 ALA A C 1
ATOM 754 O O . ALA A 1 91 ? 42.408 -0.893 -34.460 1.00 47.53 91 ALA A O 1
ATOM 755 N N . LYS A 1 92 ? 43.655 0.129 -32.912 1.00 51.38 92 LYS A N 1
ATOM 756 C CA . LYS A 1 92 ? 42.961 -0.423 -31.733 1.00 51.38 92 LYS A CA 1
ATOM 757 C C . LYS A 1 92 ? 41.953 0.626 -31.247 1.00 51.38 92 LYS A C 1
ATOM 759 O O . LYS A 1 92 ? 42.293 1.430 -30.385 1.00 51.38 92 LYS A O 1
ATOM 764 N N . LYS A 1 93 ? 40.739 0.692 -31.804 1.00 50.62 93 LYS A N 1
ATOM 765 C CA . LYS A 1 93 ? 39.646 1.459 -31.167 1.00 50.62 93 LYS A CA 1
ATOM 766 C C . LYS A 1 93 ? 38.264 1.049 -31.679 1.00 50.62 93 LYS A C 1
ATOM 768 O O . LYS A 1 93 ? 37.949 1.220 -32.851 1.00 50.62 93 LYS A O 1
ATOM 773 N N . SER A 1 94 ? 37.458 0.533 -30.752 1.00 48.66 94 SER A N 1
ATOM 774 C CA . SER A 1 94 ? 36.029 0.245 -30.907 1.00 48.66 94 SER A CA 1
ATOM 775 C C . SER A 1 94 ? 35.274 1.518 -31.307 1.00 48.66 94 SER A C 1
ATOM 777 O O . SER A 1 94 ? 35.331 2.516 -30.584 1.00 48.66 94 SER A O 1
ATOM 779 N N . LYS A 1 95 ? 34.600 1.506 -32.464 1.00 45.34 95 LYS A N 1
ATOM 780 C CA . LYS A 1 95 ? 33.668 2.568 -32.870 1.00 45.34 95 LYS A CA 1
ATOM 781 C C . LYS A 1 95 ? 32.273 2.219 -32.336 1.00 45.34 95 LYS A C 1
ATOM 783 O O . LYS A 1 95 ? 31.781 1.117 -32.549 1.00 45.34 95 LYS A O 1
ATOM 788 N N . SER A 1 96 ? 31.671 3.150 -31.598 1.00 42.16 96 SER A N 1
ATOM 789 C CA . SER A 1 96 ? 30.350 3.013 -30.970 1.00 42.16 96 SER A CA 1
ATOM 790 C C . SER A 1 96 ? 29.240 3.340 -31.972 1.00 42.16 96 SER A C 1
ATOM 792 O O . SER A 1 96 ? 29.220 4.448 -32.502 1.00 42.16 96 SER A O 1
ATOM 794 N N . TYR A 1 97 ? 28.297 2.417 -32.183 1.00 54.03 97 TYR A N 1
ATOM 795 C CA . TYR A 1 97 ? 27.142 2.587 -33.078 1.00 54.03 97 TYR A CA 1
ATOM 796 C C . TYR A 1 97 ? 25.835 2.873 -32.305 1.00 54.03 97 TYR A C 1
ATOM 798 O O . TYR A 1 97 ? 25.721 2.568 -31.114 1.00 54.03 97 TYR A O 1
ATOM 806 N N . GLY A 1 98 ? 24.864 3.498 -32.987 1.00 45.75 98 GLY A N 1
ATOM 807 C CA . GLY A 1 98 ? 23.596 3.998 -32.436 1.00 45.75 98 GLY A CA 1
ATOM 808 C C . GLY A 1 98 ? 22.683 2.909 -31.858 1.00 45.75 98 GLY A C 1
ATOM 809 O O . GLY A 1 98 ? 22.493 1.850 -32.451 1.00 45.75 98 GLY A O 1
ATOM 810 N N . LYS A 1 99 ? 22.124 3.176 -30.672 1.00 38.53 99 LYS A N 1
ATOM 811 C CA . LYS A 1 99 ? 21.276 2.248 -29.907 1.00 38.53 99 LYS A CA 1
ATOM 812 C C . LYS A 1 99 ? 19.838 2.275 -30.433 1.00 38.53 99 LYS A C 1
ATOM 814 O O . LYS A 1 99 ? 19.213 3.329 -30.405 1.00 38.53 99 LYS A O 1
ATOM 819 N N . PHE A 1 100 ? 19.295 1.118 -30.806 1.00 45.78 100 PHE A N 1
ATOM 820 C CA . PHE A 1 100 ? 17.858 0.927 -31.021 1.00 45.78 100 PHE A CA 1
ATOM 821 C C . PHE A 1 100 ? 17.298 -0.039 -29.971 1.00 45.78 100 PHE A C 1
ATOM 823 O O . PHE A 1 100 ? 17.916 -1.057 -29.664 1.00 45.78 100 PHE A O 1
ATOM 830 N N . TYR A 1 101 ? 16.130 0.287 -29.415 1.00 38.72 101 TYR A N 1
ATOM 831 C CA . TYR A 1 101 ? 15.437 -0.523 -28.412 1.00 38.72 101 TYR A CA 1
ATOM 832 C C . TYR A 1 101 ? 14.224 -1.198 -29.057 1.00 38.72 101 TYR A C 1
ATOM 834 O O . TYR A 1 101 ? 13.397 -0.523 -29.666 1.00 38.72 101 TYR A O 1
ATOM 842 N N . ARG A 1 102 ? 14.095 -2.521 -28.918 1.00 40.16 102 ARG A N 1
ATOM 843 C CA . ARG A 1 102 ? 12.888 -3.265 -29.300 1.00 40.16 102 ARG A CA 1
ATOM 844 C C . ARG A 1 102 ? 12.462 -4.139 -28.126 1.00 40.16 102 ARG A C 1
ATOM 846 O O . ARG A 1 102 ? 13.219 -4.994 -27.682 1.00 40.16 102 ARG A O 1
ATOM 853 N N . ILE A 1 103 ? 11.259 -3.889 -27.617 1.00 38.25 103 ILE A N 1
ATOM 854 C CA . ILE A 1 103 ? 10.671 -4.613 -26.487 1.00 38.25 103 ILE A CA 1
ATOM 855 C C . ILE A 1 103 ? 10.174 -5.971 -27.000 1.00 38.25 103 ILE A C 1
ATOM 857 O O . ILE A 1 103 ? 9.395 -6.021 -27.953 1.00 38.25 103 ILE A O 1
ATOM 861 N N . ARG A 1 104 ? 10.626 -7.073 -26.390 1.00 38.25 104 ARG A N 1
ATOM 862 C CA . ARG A 1 104 ? 10.055 -8.410 -26.598 1.00 38.25 104 ARG A CA 1
ATOM 863 C C . ARG A 1 104 ? 9.155 -8.726 -25.403 1.00 38.25 104 ARG A C 1
ATOM 865 O O . ARG A 1 104 ? 9.647 -8.892 -24.292 1.00 38.25 104 ARG A O 1
ATOM 872 N N . LEU A 1 105 ? 7.844 -8.764 -25.631 1.00 36.34 105 LEU A N 1
ATOM 873 C CA . LEU A 1 105 ? 6.874 -9.256 -24.654 1.00 36.34 105 LEU A CA 1
ATOM 874 C C . LEU A 1 105 ? 6.762 -10.771 -24.844 1.00 36.34 105 LEU A C 1
ATOM 876 O O . LEU A 1 105 ? 6.072 -11.226 -25.751 1.00 36.34 105 LEU A O 1
ATOM 880 N N . GLU A 1 106 ? 7.484 -11.552 -24.043 1.00 38.00 106 GLU A N 1
ATOM 881 C CA . GLU A 1 106 ? 7.215 -12.989 -23.939 1.00 38.00 106 GLU A CA 1
ATOM 882 C C . GLU A 1 106 ? 6.151 -13.190 -22.854 1.00 38.00 106 GLU A C 1
ATOM 884 O O . GLU A 1 106 ? 6.400 -12.974 -21.668 1.00 38.00 106 GLU A O 1
ATOM 889 N N . TYR A 1 107 ? 4.935 -13.529 -23.288 1.00 36.34 107 TYR A N 1
ATOM 890 C CA . TYR A 1 107 ? 3.867 -14.009 -22.417 1.00 36.34 107 TYR A CA 1
ATOM 891 C C . TYR A 1 107 ? 4.100 -15.498 -22.175 1.00 36.34 107 TYR A C 1
ATOM 893 O O . TYR A 1 107 ? 3.855 -16.315 -23.060 1.00 36.34 107 TYR A O 1
ATOM 901 N N . THR A 1 108 ? 4.581 -15.851 -20.990 1.00 39.06 108 THR A N 1
ATOM 902 C CA . THR A 1 108 ? 4.562 -17.237 -20.515 1.00 39.06 108 THR A CA 1
ATOM 903 C C . THR A 1 108 ? 3.382 -17.370 -19.555 1.00 39.06 108 THR A C 1
ATOM 905 O O . THR A 1 108 ? 3.333 -16.648 -18.555 1.00 39.06 108 THR A O 1
ATOM 90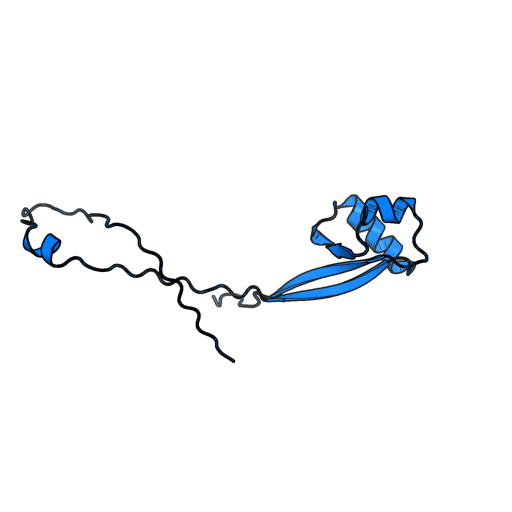8 N N . PHE A 1 109 ? 2.405 -18.200 -19.938 1.00 36.81 109 PHE A N 1
ATOM 909 C CA . PHE A 1 109 ? 1.221 -18.557 -19.148 1.00 36.81 109 PHE A CA 1
ATOM 910 C C . PHE A 1 109 ? 1.590 -19.438 -17.954 1.00 36.81 109 PHE A C 1
ATOM 912 O O . PHE A 1 109 ? 2.536 -20.247 -18.101 1.00 36.81 109 PHE A O 1
#

Radius of gyration: 26.6 Å; chains: 1; bounding box: 63×32×65 Å

Organism: NCBI:txid1035184

Sequence (109 aa):
MLPRFLNSSYDKILHAQPSLNEEDRLLIFGNVDQQHFSSLDKELQAKVMRLTRQGAIQLEYQATDQKHIKTEKWYRVDHEVLGQLVIPNRAKKSKSYGKFYRIRLEYTF

Foldseek 3Di:
DDDPPPQWDKWKKKFADPPDDPVLCCVQPNPHRIDILVPDDPVNNVVSVVCVVVVRMPIDIDIDRPPDQPWDWDDDDDVVVVVPDDDPPPDPDDDDDDGDTDGDDDDDD